Protein AF-A0A1E7QZN5-F1 (afdb_monomer)

Solvent-accessible surface area (backbone atoms only — not comparable to full-atom values): 4357 Å² total; per-residue (Å²): 136,84,84,72,66,78,43,82,43,78,56,93,89,38,87,38,70,47,63,80,76,81,79,72,75,49,74,67,54,56,60,72,68,49,50,73,68,55,50,50,52,53,54,52,52,52,50,50,53,52,53,51,54,49,52,49,58,73,69,47,74,55,94,82,70,72,131

pLDDT: mean 75.94, std 15.42, range [40.5, 95.38]

Organism: NCBI:txid1262585

Radius of gyration: 25.74 Å; Cα contacts (8 Å, |Δi|>4): 24; chains: 1; bounding box: 62×34×58 Å

Mean predicted aligned error: 14.68 Å

Secondary structure (DSSP, 8-state):
------EEEEETTEEEEE--------HHHHHHT--HHHHHHHHHHHHHHHHHHHHHHHHS--TTS--

Structure (mmCIF, N/CA/C/O backbone):
data_AF-A0A1E7QZN5-F1
#
_entry.id   AF-A0A1E7QZN5-F1
#
loop_
_atom_site.group_PDB
_atom_site.id
_atom_site.type_symbol
_atom_site.label_atom_id
_atom_site.label_alt_id
_atom_site.label_comp_id
_atom_site.label_asym_id
_atom_site.label_entity_id
_atom_site.label_seq_id
_atom_site.pdbx_PDB_ins_code
_atom_site.Cartn_x
_atom_site.Cartn_y
_atom_site.Cartn_z
_atom_site.occupancy
_atom_site.B_iso_or_equiv
_atom_site.auth_seq_id
_atom_site.auth_comp_id
_atom_site.auth_asym_id
_atom_site.auth_atom_id
_atom_site.pdbx_PDB_model_num
ATOM 1 N N . MET A 1 1 ? -3.563 25.096 27.186 1.00 41.62 1 MET A N 1
ATOM 2 C CA . MET A 1 1 ? -4.334 24.182 26.320 1.00 41.62 1 MET A CA 1
ATOM 3 C C . MET A 1 1 ? -5.773 24.666 26.370 1.00 41.62 1 MET A C 1
ATOM 5 O O . MET A 1 1 ? -6.421 24.490 27.391 1.00 41.62 1 MET A O 1
ATOM 9 N N . ALA A 1 2 ? -6.193 25.454 25.380 1.00 40.50 2 ALA A N 1
ATOM 10 C CA . ALA A 1 2 ? -7.550 25.990 25.330 1.00 40.50 2 ALA A CA 1
ATOM 11 C C . ALA A 1 2 ? -8.438 24.936 24.664 1.00 40.50 2 ALA A C 1
ATOM 13 O O . ALA A 1 2 ? -8.193 24.576 23.516 1.00 40.50 2 ALA A O 1
ATOM 14 N N . TYR A 1 3 ? -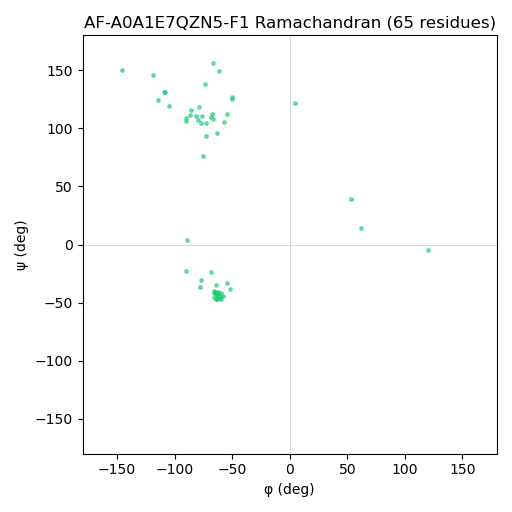9.407 24.401 25.401 1.00 50.94 3 TYR A N 1
ATOM 15 C CA . TYR A 1 3 ? -10.391 23.473 24.853 1.00 50.94 3 TYR A CA 1
ATOM 16 C C . TYR A 1 3 ? -11.440 24.304 24.111 1.00 50.94 3 TYR A C 1
ATOM 18 O O . TYR A 1 3 ? -12.207 25.035 24.734 1.00 50.94 3 TYR A O 1
ATOM 26 N N . ILE A 1 4 ? -11.413 24.263 22.779 1.00 58.53 4 ILE A N 1
ATOM 27 C CA . ILE A 1 4 ? -12.434 24.900 21.945 1.00 58.53 4 ILE A CA 1
ATOM 28 C C . ILE A 1 4 ? -13.649 23.970 21.959 1.00 58.53 4 ILE A C 1
ATOM 30 O O . ILE A 1 4 ? -13.557 22.807 21.578 1.00 58.53 4 ILE A O 1
ATOM 34 N N . CYS A 1 5 ? -14.766 24.472 22.473 1.00 62.50 5 CYS A N 1
ATOM 35 C CA . CYS A 1 5 ? -16.044 23.773 22.487 1.00 62.50 5 CYS A CA 1
ATOM 36 C C . CYS A 1 5 ? -16.688 23.953 21.105 1.00 62.50 5 CYS A C 1
ATOM 38 O O . CYS A 1 5 ? -17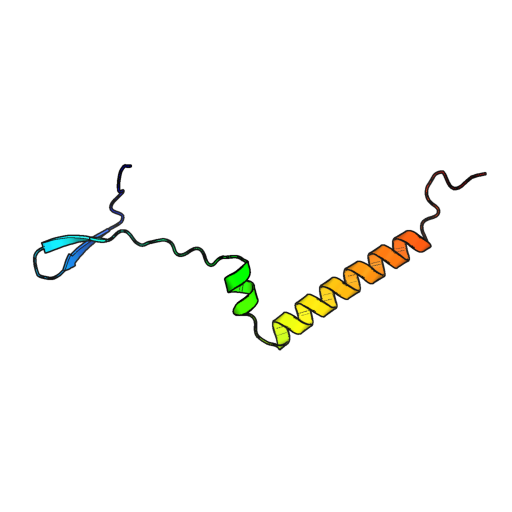.026 25.078 20.741 1.00 62.50 5 CYS A O 1
ATOM 40 N N . GLU A 1 6 ? -16.783 22.879 20.317 1.00 64.25 6 GLU A N 1
ATOM 41 C CA . GLU A 1 6 ? -17.325 22.937 18.950 1.00 64.25 6 GLU A CA 1
ATOM 42 C C . GLU A 1 6 ? -18.857 23.008 18.951 1.00 64.25 6 GLU A C 1
ATOM 44 O O . GLU A 1 6 ? -19.439 23.742 18.153 1.00 64.25 6 GLU A O 1
ATOM 49 N N . THR A 1 7 ? -19.515 22.316 19.888 1.00 65.38 7 THR A N 1
ATOM 50 C CA . THR A 1 7 ? -20.973 22.349 20.068 1.00 65.38 7 THR A CA 1
ATOM 51 C C . THR A 1 7 ? -21.370 22.226 21.539 1.00 65.38 7 THR A C 1
ATOM 53 O O . THR A 1 7 ? -20.684 21.584 22.337 1.00 65.38 7 THR A O 1
ATOM 56 N N . ILE A 1 8 ? -22.504 22.830 21.900 1.00 69.12 8 ILE A N 1
ATOM 57 C CA . ILE A 1 8 ? -23.101 22.725 23.236 1.00 69.12 8 ILE A CA 1
ATOM 58 C C . ILE A 1 8 ? -24.297 21.782 23.139 1.00 69.12 8 ILE A C 1
ATOM 60 O O . ILE A 1 8 ? -25.262 22.076 22.433 1.00 69.12 8 ILE A O 1
ATOM 64 N N . GLU A 1 9 ? -24.249 20.675 23.874 1.00 72.00 9 GLU A N 1
ATOM 65 C CA . GLU A 1 9 ? -25.339 19.702 23.950 1.00 72.00 9 GLU A CA 1
ATOM 66 C C . GLU A 1 9 ? -25.850 19.581 25.389 1.00 72.00 9 GLU A C 1
ATOM 68 O O . GLU A 1 9 ? -25.087 19.695 26.354 1.00 72.00 9 GLU A O 1
ATOM 73 N N . LEU A 1 10 ? -27.158 19.352 25.546 1.00 64.75 10 LEU A N 1
ATOM 74 C CA . LEU A 1 10 ? -27.754 19.030 26.842 1.00 64.75 10 LEU A CA 1
ATOM 75 C C . LEU A 1 10 ? -27.743 17.516 27.053 1.00 64.75 10 LEU A C 1
ATOM 77 O O . LEU A 1 10 ? -28.573 16.801 26.493 1.00 64.75 10 LEU A O 1
ATOM 81 N N . ILE A 1 11 ? -26.855 17.043 27.925 1.00 68.00 11 ILE A N 1
ATOM 82 C CA . ILE A 1 11 ? -26.827 15.653 28.385 1.00 68.00 11 ILE A CA 1
ATOM 83 C C . ILE A 1 11 ? -27.163 15.661 29.881 1.00 68.00 11 ILE A C 1
ATOM 85 O O . ILE A 1 11 ? -26.525 16.358 30.666 1.00 68.00 11 ILE A O 1
ATOM 89 N N . ASN A 1 12 ? -28.190 14.911 30.295 1.00 69.69 12 ASN A N 1
ATOM 90 C CA . ASN A 1 12 ? -28.644 14.833 31.696 1.00 69.69 12 ASN A CA 1
ATOM 91 C C . ASN A 1 12 ? -28.932 16.199 32.353 1.00 69.69 12 ASN A C 1
ATOM 93 O O . ASN A 1 12 ? -28.612 16.414 33.521 1.00 69.69 12 ASN A O 1
ATOM 97 N N . SER A 1 13 ? -29.529 17.133 31.606 1.00 70.69 13 SER A N 1
ATOM 98 C CA . SER A 1 13 ? -29.852 18.493 32.078 1.00 70.69 13 SER A CA 1
ATOM 99 C C . SER A 1 13 ? -28.642 19.347 32.484 1.00 70.69 13 SER A C 1
ATOM 101 O O . SER A 1 13 ? -28.812 20.400 33.097 1.00 70.69 13 SER A O 1
ATOM 103 N N . VAL A 1 14 ? -27.428 18.936 32.112 1.00 66.81 14 VAL A N 1
ATOM 104 C CA . VAL A 1 14 ? -26.204 19.728 32.255 1.00 66.81 14 VAL A CA 1
ATOM 105 C C . VAL A 1 14 ? -25.774 20.171 30.858 1.00 66.81 14 VAL A C 1
ATOM 107 O O . VAL A 1 14 ? -25.734 19.361 29.934 1.00 66.81 14 VAL A O 1
ATOM 110 N N . GLN A 1 15 ? -25.476 21.463 30.680 1.00 64.88 15 GLN A N 1
ATOM 111 C CA . GLN A 1 15 ? -24.849 21.934 29.443 1.00 64.88 15 GLN A CA 1
ATOM 112 C C . GLN A 1 15 ? -23.431 21.375 29.385 1.00 64.88 15 GLN A C 1
ATOM 114 O O . GLN A 1 15 ? -22.564 21.760 30.171 1.00 64.88 15 GLN A O 1
ATOM 119 N N . THR A 1 16 ? -23.218 20.443 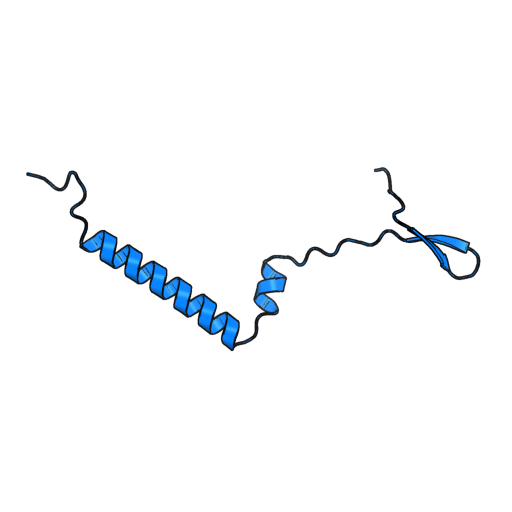28.469 1.00 66.88 16 THR A N 1
ATOM 120 C CA . THR A 1 16 ? -21.940 19.770 28.273 1.00 66.88 16 THR A CA 1
ATOM 121 C C . THR A 1 16 ? -21.315 20.232 26.970 1.00 66.88 16 THR A C 1
ATOM 123 O O . THR A 1 16 ? -21.965 20.264 25.926 1.00 66.88 16 THR A O 1
ATOM 126 N N . CYS A 1 17 ? -20.037 20.598 27.046 1.00 66.44 17 CYS A N 1
ATOM 127 C CA . CYS A 1 17 ? -19.225 20.842 25.867 1.00 66.44 17 CYS A CA 1
ATOM 128 C C . CYS A 1 17 ? -18.827 19.503 25.257 1.00 66.44 17 CYS A C 1
ATOM 130 O O . CYS A 1 17 ? -18.035 18.766 25.846 1.00 66.44 17 CYS A O 1
ATOM 132 N N . THR A 1 18 ? -19.378 19.195 24.088 1.00 66.75 18 THR A N 1
ATOM 133 C CA . THR A 1 18 ? -18.947 18.057 23.284 1.00 66.75 18 THR A CA 1
ATOM 134 C C . THR A 1 18 ? -17.849 18.550 22.347 1.00 66.75 18 THR A C 1
ATOM 136 O O . THR A 1 18 ? -18.070 19.362 21.451 1.00 66.75 18 THR A O 1
ATOM 139 N N . SER A 1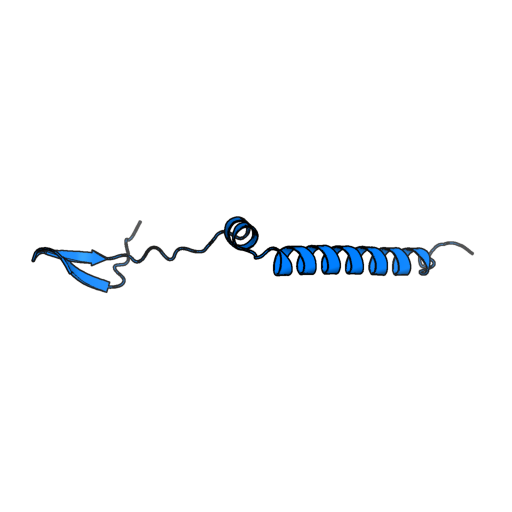 19 ? -16.612 18.128 22.605 1.00 58.12 19 SER A N 1
ATOM 140 C CA . SER A 1 19 ? -15.543 18.238 21.614 1.00 58.12 19 SER A CA 1
ATOM 141 C C . SER A 1 19 ? -15.606 16.988 20.748 1.00 58.12 19 SER A C 1
ATOM 143 O O . SER A 1 19 ? -15.322 15.892 21.246 1.00 58.12 19 SER A O 1
ATOM 145 N N . TYR A 1 20 ? -15.981 17.125 19.478 1.00 58.53 20 TYR A N 1
ATOM 146 C CA . TYR A 1 20 ? -15.849 16.018 18.545 1.00 58.53 20 TYR A CA 1
ATOM 147 C C . TYR A 1 20 ? -14.354 15.785 18.336 1.00 58.53 20 TYR A C 1
ATOM 149 O O . TYR A 1 20 ? -13.631 16.626 17.809 1.00 58.53 20 TYR A O 1
ATOM 157 N N . VAL A 1 21 ? -13.845 14.650 18.816 1.00 62.16 21 VAL A N 1
ATOM 158 C CA . VAL A 1 21 ? -12.492 14.231 18.453 1.00 62.16 21 VAL A CA 1
ATOM 159 C C . VAL A 1 21 ? -12.555 13.919 16.966 1.00 62.16 21 VAL A C 1
ATOM 161 O O . VAL A 1 21 ? -13.173 12.930 16.576 1.00 62.16 21 VAL A O 1
ATOM 164 N N . ILE A 1 22 ? -11.964 14.779 16.135 1.00 58.00 22 ILE A N 1
ATOM 165 C CA . ILE A 1 22 ? -11.792 14.497 14.711 1.00 58.00 22 ILE A CA 1
ATOM 166 C C . ILE A 1 22 ? -10.885 13.269 14.628 1.00 58.00 22 ILE A C 1
ATOM 168 O O . ILE A 1 22 ? -9.662 13.359 14.752 1.00 58.00 22 ILE A O 1
ATOM 172 N N . TYR A 1 23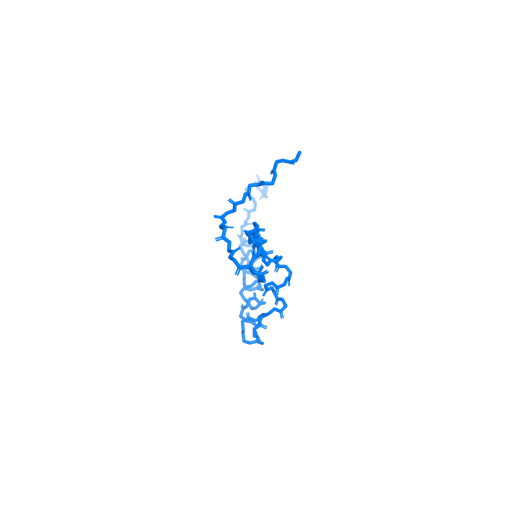 ? -11.501 12.096 14.498 1.00 62.56 23 TYR A N 1
ATOM 173 C CA . TYR A 1 23 ? -10.795 10.845 14.304 1.00 62.56 23 TYR A CA 1
ATOM 174 C C . TYR A 1 23 ? -10.250 10.849 12.879 1.00 62.56 23 TYR A C 1
ATOM 176 O O . TYR A 1 23 ? -10.940 10.529 11.913 1.00 62.56 23 TYR A O 1
ATOM 184 N N . HIS A 1 24 ? -9.008 11.295 12.744 1.00 60.03 24 HIS A N 1
ATOM 185 C CA . HIS A 1 24 ? -8.237 11.060 11.541 1.00 60.03 24 HIS A CA 1
ATOM 186 C C . HIS A 1 24 ? -7.758 9.613 11.593 1.00 60.03 24 HIS A C 1
ATOM 188 O O . HIS A 1 24 ? -6.841 9.303 12.354 1.00 60.03 24 HIS A O 1
ATOM 194 N N . GLU A 1 25 ? -8.383 8.736 10.804 1.00 70.94 25 GLU A N 1
ATOM 195 C CA . GLU A 1 25 ? -7.870 7.381 10.600 1.00 70.94 25 GLU A CA 1
ATOM 196 C C . GLU A 1 25 ? -6.392 7.460 10.218 1.00 70.94 25 GLU A C 1
ATOM 198 O O . GLU A 1 25 ? -6.014 8.179 9.282 1.00 70.94 25 GLU A O 1
ATOM 203 N N . SER A 1 26 ? -5.549 6.726 10.944 1.00 79.06 26 SER A N 1
ATOM 204 C CA . SER A 1 26 ? -4.145 6.614 10.571 1.00 79.06 26 SER A CA 1
ATOM 205 C C . SER A 1 26 ? -4.033 5.967 9.188 1.00 79.06 26 SER A C 1
ATOM 207 O O . SER A 1 26 ? -4.844 5.121 8.812 1.00 79.06 26 SER A O 1
ATOM 209 N N . TRP A 1 27 ? -3.003 6.323 8.415 1.00 81.69 27 TRP A N 1
ATOM 210 C CA . TRP A 1 27 ? -2.777 5.717 7.095 1.00 81.69 27 TRP A CA 1
ATOM 211 C C . TRP A 1 27 ? -2.705 4.177 7.175 1.00 81.69 27 TRP A C 1
ATOM 213 O O . TRP A 1 27 ? -3.171 3.476 6.280 1.00 81.69 27 TRP A O 1
ATOM 223 N N . THR A 1 28 ? -2.187 3.645 8.284 1.00 83.75 28 THR A N 1
ATOM 224 C CA . THR A 1 28 ? -2.170 2.215 8.619 1.00 83.75 28 THR A CA 1
ATOM 225 C C . THR A 1 28 ? -3.557 1.621 8.845 1.00 83.75 28 THR A C 1
ATOM 227 O O . THR A 1 28 ? -3.814 0.512 8.382 1.00 83.75 28 THR A O 1
ATOM 230 N N . GLU A 1 29 ? -4.459 2.326 9.534 1.00 83.94 29 GLU A N 1
ATOM 231 C CA . GLU A 1 29 ? -5.851 1.879 9.699 1.00 83.94 29 GLU A CA 1
ATOM 232 C C . GLU A 1 29 ? -6.583 1.853 8.361 1.00 83.94 29 GLU A C 1
ATOM 234 O O . GLU 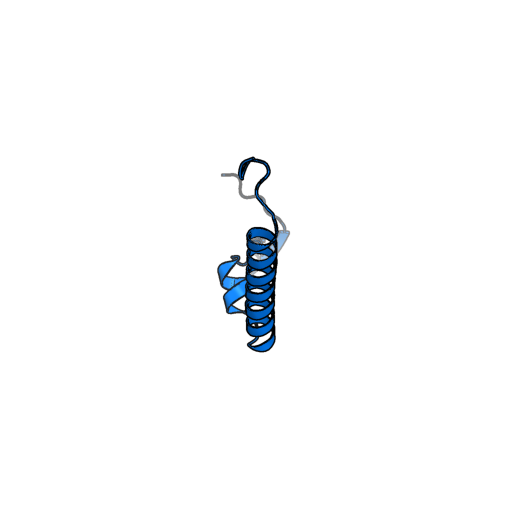A 1 29 ? -7.259 0.871 8.063 1.00 83.94 29 GLU A O 1
ATOM 239 N N . GLN A 1 30 ? -6.360 2.858 7.513 1.00 84.12 30 GLN A N 1
ATOM 240 C CA . GLN A 1 30 ? -6.936 2.895 6.168 1.00 84.12 30 GLN A CA 1
ATOM 241 C C . GLN A 1 30 ? -6.486 1.692 5.329 1.00 84.12 30 GLN A C 1
ATOM 243 O O . GLN A 1 30 ? -7.306 1.075 4.655 1.00 84.12 30 GLN A O 1
ATOM 248 N N . LEU A 1 31 ? -5.204 1.314 5.404 1.00 83.62 31 LEU A N 1
ATOM 249 C CA . LEU A 1 31 ? -4.669 0.116 4.742 1.00 83.62 31 LEU A CA 1
ATOM 250 C C . LEU A 1 31 ? -5.269 -1.182 5.286 1.00 83.62 31 LEU A C 1
ATOM 252 O O . LEU A 1 31 ? -5.591 -2.076 4.505 1.00 83.62 31 LEU A O 1
ATOM 256 N N . ASN A 1 32 ? -5.433 -1.286 6.605 1.00 86.69 32 ASN A N 1
ATOM 257 C CA . ASN A 1 32 ? -6.017 -2.469 7.239 1.00 86.69 32 ASN A CA 1
ATOM 258 C C . ASN A 1 32 ? -7.506 -2.638 6.916 1.00 86.69 32 ASN A C 1
ATOM 260 O O . ASN A 1 32 ? -8.016 -3.755 6.978 1.00 86.69 32 ASN A O 1
ATOM 264 N N . ASN A 1 33 ? -8.193 -1.552 6.558 1.00 91.75 33 ASN A N 1
ATOM 265 C CA . ASN A 1 33 ? -9.604 -1.567 6.189 1.00 91.75 33 ASN A CA 1
ATOM 266 C C . ASN A 1 33 ? -9.842 -1.819 4.683 1.00 91.75 33 ASN A C 1
ATOM 268 O O . ASN A 1 33 ? -10.978 -1.776 4.211 1.00 91.75 33 ASN A O 1
ATOM 272 N N . LEU A 1 34 ? -8.789 -2.076 3.897 1.00 91.75 34 LEU A N 1
ATOM 273 C CA . LEU A 1 34 ? -8.932 -2.373 2.472 1.00 91.75 34 LEU A CA 1
ATOM 274 C C . LEU A 1 34 ? -9.486 -3.782 2.244 1.00 91.75 34 LEU A C 1
ATOM 276 O O . LEU A 1 34 ? -9.045 -4.769 2.834 1.00 91.75 34 LEU A O 1
ATOM 280 N N . SER A 1 35 ? -10.408 -3.896 1.289 1.00 94.25 35 SER A N 1
ATOM 281 C CA . SER A 1 35 ? -10.856 -5.199 0.795 1.00 94.25 35 SER A CA 1
ATOM 282 C C . SER A 1 35 ? -9.730 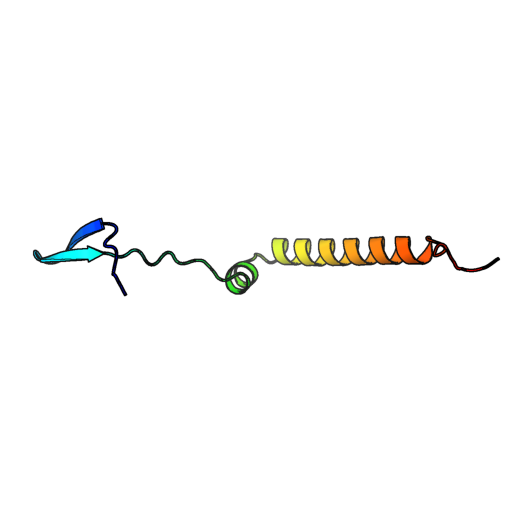-5.935 0.059 1.00 94.25 35 SER A C 1
ATOM 284 O O . SER A 1 35 ? -8.836 -5.318 -0.524 1.00 94.25 35 SER A O 1
ATOM 286 N N . VAL A 1 36 ? -9.816 -7.267 -0.008 1.00 91.75 36 VAL A N 1
ATOM 287 C CA . VAL A 1 36 ? -8.834 -8.114 -0.717 1.00 91.75 36 VAL A CA 1
ATOM 288 C C . VAL A 1 36 ? -8.607 -7.647 -2.161 1.00 91.75 36 VAL A C 1
ATOM 290 O O . VAL A 1 36 ? -7.473 -7.622 -2.637 1.00 91.75 36 VAL A O 1
ATOM 293 N N . VAL A 1 37 ? -9.670 -7.212 -2.846 1.00 95.38 37 VAL A N 1
ATOM 294 C CA . VAL A 1 37 ? -9.590 -6.688 -4.217 1.00 95.38 37 VAL A CA 1
ATOM 295 C C . VAL A 1 37 ? -8.758 -5.406 -4.263 1.00 95.38 37 VAL A C 1
ATOM 297 O O . VAL A 1 37 ? -7.852 -5.299 -5.086 1.00 95.38 37 VAL A O 1
ATOM 300 N N . GLN A 1 38 ? -9.004 -4.461 -3.355 1.00 93.19 38 GLN A N 1
ATOM 301 C CA . GLN A 1 38 ? -8.253 -3.204 -3.300 1.00 93.19 38 GLN A CA 1
ATOM 302 C C . GLN A 1 38 ? -6.782 -3.428 -2.934 1.00 93.19 38 GLN A C 1
ATOM 304 O O . GLN A 1 38 ? -5.908 -2.826 -3.554 1.00 93.19 38 GLN A O 1
ATOM 309 N N . VAL A 1 39 ? -6.498 -4.334 -1.993 1.00 93.25 39 VAL A N 1
ATOM 310 C CA . VAL A 1 39 ? -5.121 -4.717 -1.644 1.00 93.25 39 VAL A CA 1
ATOM 311 C C . VAL A 1 39 ? -4.410 -5.324 -2.853 1.00 93.25 39 VAL A C 1
ATOM 313 O O . VAL A 1 39 ? -3.287 -4.934 -3.168 1.00 93.25 39 VAL A O 1
ATOM 316 N N . SER A 1 40 ? -5.070 -6.237 -3.574 1.00 92.50 40 SER A N 1
ATOM 317 C CA . SER A 1 40 ? -4.488 -6.858 -4.768 1.00 92.50 40 SER A CA 1
ATOM 318 C C . SER A 1 40 ? -4.189 -5.830 -5.863 1.00 92.50 40 SER A C 1
ATOM 320 O O . SER A 1 40 ? -3.093 -5.832 -6.419 1.00 92.50 40 SER A O 1
ATOM 322 N N . ALA A 1 41 ? -5.103 -4.885 -6.101 1.00 94.62 41 ALA A N 1
ATOM 323 C CA . ALA A 1 41 ? -4.914 -3.815 -7.072 1.00 94.62 41 ALA A CA 1
ATOM 324 C C . ALA A 1 41 ? -3.743 -2.898 -6.687 1.00 94.62 41 ALA A C 1
ATOM 326 O O . ALA A 1 41 ? -2.918 -2.565 -7.538 1.00 94.62 41 ALA A O 1
ATOM 327 N N . LEU A 1 42 ? -3.633 -2.539 -5.403 1.00 92.25 42 LEU A N 1
ATOM 328 C CA . LEU A 1 42 ? -2.546 -1.709 -4.885 1.00 92.25 42 LEU A CA 1
ATOM 329 C C . LEU A 1 42 ? -1.179 -2.389 -5.061 1.00 92.25 42 LEU A C 1
ATOM 331 O O . LEU A 1 42 ? -0.228 -1.763 -5.537 1.00 92.25 42 LEU A O 1
ATOM 335 N N . LEU A 1 43 ? -1.086 -3.681 -4.733 1.00 93.94 43 LEU A N 1
ATOM 336 C CA . LEU A 1 43 ? 0.142 -4.463 -4.895 1.00 93.94 43 LEU A CA 1
ATOM 337 C C . LEU A 1 43 ? 0.523 -4.626 -6.371 1.00 93.94 43 LEU A C 1
ATOM 339 O O . LEU A 1 43 ? 1.681 -4.407 -6.730 1.00 93.94 43 LEU A O 1
ATOM 343 N N . SER A 1 44 ? -0.437 -4.952 -7.241 1.00 95.31 44 SER A N 1
ATOM 344 C CA . SER A 1 44 ? -0.191 -5.093 -8.680 1.00 95.31 44 SER A CA 1
ATOM 345 C C . SER A 1 44 ? 0.237 -3.776 -9.330 1.00 95.31 44 SER A C 1
ATOM 347 O O . SER A 1 44 ? 1.174 -3.773 -10.126 1.00 95.31 44 SER A O 1
ATOM 349 N N . ALA A 1 45 ? -0.390 -2.653 -8.967 1.00 94.56 45 ALA A N 1
ATOM 350 C CA . ALA A 1 45 ? -0.001 -1.334 -9.460 1.00 94.56 45 ALA A CA 1
ATOM 351 C C . ALA A 1 45 ? 1.423 -0.963 -9.019 1.00 94.56 45 ALA A C 1
ATOM 353 O O . ALA A 1 45 ? 2.227 -0.506 -9.831 1.00 94.56 45 ALA A O 1
ATOM 354 N N . THR A 1 46 ? 1.763 -1.226 -7.755 1.00 94.31 46 THR A N 1
ATOM 355 C CA . THR A 1 46 ? 3.107 -0.969 -7.216 1.00 94.31 46 THR A CA 1
ATOM 356 C C . THR A 1 46 ? 4.167 -1.805 -7.936 1.00 94.31 46 THR A C 1
ATOM 358 O O . THR A 1 46 ? 5.202 -1.277 -8.346 1.00 94.31 46 THR A O 1
ATOM 361 N N . ALA A 1 47 ? 3.894 -3.095 -8.153 1.00 94.88 47 ALA A N 1
ATOM 362 C CA . ALA A 1 47 ? 4.785 -3.979 -8.898 1.00 94.88 47 ALA A CA 1
ATOM 363 C C . ALA A 1 47 ? 4.972 -3.507 -10.348 1.00 94.88 47 ALA A C 1
ATOM 365 O O . ALA A 1 47 ? 6.099 -3.458 -10.838 1.00 94.88 47 ALA A O 1
ATOM 366 N N . LEU A 1 48 ? 3.891 -3.105 -11.022 1.00 95.12 48 LEU A N 1
ATOM 367 C CA . LEU A 1 48 ? 3.948 -2.594 -12.391 1.00 95.12 48 LEU A CA 1
ATOM 368 C C . LEU A 1 48 ? 4.835 -1.348 -12.493 1.00 95.12 48 LEU A C 1
ATOM 370 O O . LEU A 1 48 ? 5.696 -1.288 -13.369 1.00 95.12 48 LEU A O 1
ATOM 374 N N . ILE A 1 49 ? 4.668 -0.383 -11.584 1.00 95.19 49 ILE A N 1
ATOM 375 C CA . ILE A 1 49 ? 5.505 0.826 -11.536 1.00 95.19 49 ILE A CA 1
ATOM 376 C C . ILE A 1 49 ? 6.978 0.446 -11.379 1.00 95.19 49 ILE A C 1
ATOM 378 O O . ILE A 1 49 ? 7.829 0.982 -12.089 1.00 95.19 49 ILE A O 1
ATOM 382 N N . TRP A 1 50 ? 7.281 -0.504 -10.492 1.00 94.50 50 TRP A N 1
ATOM 383 C CA . TRP A 1 50 ? 8.648 -0.970 -10.278 1.00 94.50 50 TRP A CA 1
ATOM 384 C C . TRP A 1 50 ? 9.246 -1.603 -11.540 1.00 94.50 50 TRP A C 1
ATOM 386 O O . TRP A 1 50 ? 10.363 -1.259 -11.926 1.00 94.50 50 TRP A O 1
ATOM 396 N N . TYR A 1 51 ? 8.493 -2.466 -12.227 1.00 92.88 51 TYR A N 1
ATOM 397 C CA . TYR A 1 51 ? 8.943 -3.086 -13.474 1.00 92.88 51 TYR A CA 1
ATOM 398 C C . TYR A 1 51 ? 9.156 -2.069 -14.593 1.00 92.88 51 TYR A C 1
ATOM 400 O O . TYR A 1 51 ? 10.157 -2.149 -15.303 1.00 92.88 51 TYR A O 1
ATOM 408 N N . VAL A 1 52 ? 8.254 -1.095 -14.737 1.00 93.00 52 VAL A N 1
ATOM 409 C CA . VAL A 1 52 ? 8.396 -0.021 -15.728 1.00 93.00 52 VAL A CA 1
ATOM 410 C C . VAL A 1 52 ? 9.630 0.824 -15.420 1.00 93.00 52 VAL A C 1
ATOM 412 O O . VAL A 1 52 ? 10.440 1.061 -16.311 1.00 93.00 52 VAL A O 1
ATOM 415 N N . ALA A 1 53 ? 9.828 1.226 -14.164 1.00 89.62 53 ALA A N 1
ATOM 416 C CA . ALA A 1 53 ? 11.001 1.992 -13.752 1.00 89.62 53 ALA A CA 1
ATOM 417 C C . ALA A 1 53 ? 12.307 1.212 -13.971 1.00 89.62 53 ALA A C 1
ATOM 419 O O . ALA A 1 53 ? 13.294 1.775 -14.449 1.00 89.62 53 ALA A O 1
ATOM 420 N N . TRP A 1 54 ? 12.314 -0.088 -13.665 1.00 90.38 54 TRP A N 1
ATOM 421 C CA . TRP A 1 54 ? 13.455 -0.960 -13.925 1.00 90.38 54 TRP A CA 1
ATOM 422 C C . TRP A 1 54 ? 13.742 -1.088 -15.424 1.00 90.38 54 TRP A C 1
ATOM 424 O O . TRP A 1 54 ? 14.884 -0.905 -15.832 1.00 90.38 54 TRP A O 1
ATOM 434 N N . GLY A 1 55 ? 12.718 -1.319 -16.250 1.00 86.19 55 GLY A N 1
ATOM 435 C CA . GLY A 1 55 ? 12.862 -1.395 -17.706 1.00 86.19 55 GLY A CA 1
ATOM 436 C C . GLY A 1 55 ? 13.364 -0.083 -18.313 1.00 86.19 55 GLY A C 1
ATOM 437 O O . GLY A 1 55 ? 14.264 -0.073 -19.145 1.00 86.19 55 GLY A O 1
ATOM 438 N N . ILE A 1 56 ? 12.853 1.056 -17.846 1.00 86.44 56 ILE A N 1
ATOM 439 C CA . ILE A 1 56 ? 13.374 2.368 -18.244 1.00 86.44 56 ILE A CA 1
ATOM 440 C C . ILE A 1 56 ? 14.853 2.484 -17.857 1.00 86.44 56 ILE A C 1
ATOM 442 O O . ILE A 1 56 ? 15.665 2.909 -18.672 1.00 86.44 56 ILE A O 1
ATOM 446 N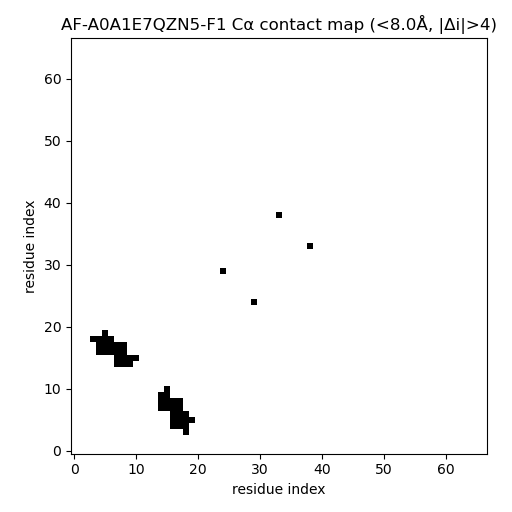 N . ARG A 1 57 ? 15.232 2.058 -16.648 1.00 82.50 57 ARG A N 1
ATOM 447 C CA . ARG A 1 57 ? 16.625 2.097 -16.186 1.00 82.50 57 ARG A CA 1
ATOM 448 C C . ARG A 1 57 ? 17.559 1.199 -17.001 1.00 82.50 57 ARG A C 1
ATOM 450 O O . ARG A 1 57 ? 18.717 1.563 -17.165 1.00 82.50 57 ARG A O 1
ATOM 457 N N . T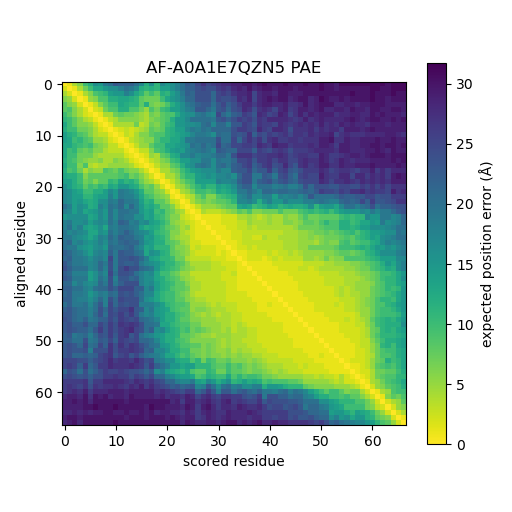HR A 1 58 ? 17.101 0.047 -17.486 1.00 78.75 58 THR A N 1
ATOM 458 C CA . THR A 1 58 ? 17.930 -0.843 -18.316 1.00 78.75 58 THR A CA 1
ATOM 459 C C . THR A 1 58 ? 18.071 -0.343 -19.751 1.00 78.75 58 THR A C 1
ATOM 461 O O . THR A 1 58 ? 19.100 -0.585 -20.377 1.00 78.75 58 THR A O 1
ATOM 464 N N . HIS A 1 59 ? 17.064 0.361 -20.273 1.00 73.31 59 HIS A N 1
ATOM 465 C CA . HIS A 1 59 ? 17.077 0.900 -21.636 1.00 73.31 59 HIS A CA 1
ATOM 466 C C . HIS A 1 59 ? 17.658 2.311 -21.744 1.00 73.31 59 HIS A C 1
ATOM 468 O O . HIS A 1 59 ? 18.142 2.696 -22.810 1.00 73.31 59 HIS A O 1
ATOM 474 N N . LEU A 1 60 ? 17.657 3.082 -20.659 1.00 74.00 60 LEU A N 1
ATOM 475 C CA . LEU A 1 60 ? 18.416 4.318 -20.586 1.00 74.00 60 LEU A CA 1
ATOM 476 C C . LEU A 1 60 ? 19.901 3.967 -20.463 1.00 74.00 60 LEU A C 1
ATOM 478 O O . LEU A 1 60 ? 20.384 3.622 -19.385 1.00 74.00 60 LEU A O 1
ATOM 482 N N . LYS A 1 61 ? 20.653 4.129 -21.559 1.00 61.41 61 LYS A N 1
ATOM 483 C CA . LYS A 1 61 ? 22.079 4.444 -21.433 1.00 61.41 61 LYS A CA 1
ATOM 484 C C . LYS A 1 61 ? 22.153 5.695 -20.559 1.00 61.41 61 LYS A C 1
ATOM 486 O O . LYS A 1 61 ? 21.669 6.751 -20.964 1.00 61.41 61 LYS A O 1
ATOM 491 N N . LEU A 1 62 ? 22.684 5.563 -19.344 1.00 63.34 62 LEU A N 1
ATOM 492 C CA . LEU A 1 62 ? 22.985 6.715 -18.497 1.00 63.34 62 LEU A CA 1
ATOM 493 C C . LEU A 1 62 ? 23.787 7.700 -19.355 1.00 63.34 62 LEU A C 1
ATOM 495 O O . LEU A 1 62 ? 24.783 7.304 -19.956 1.00 63.34 62 LEU A O 1
ATOM 499 N N . LEU A 1 63 ? 23.341 8.952 -19.466 1.00 58.91 63 LEU A N 1
ATOM 500 C CA . LEU A 1 63 ? 24.153 10.015 -20.060 1.00 58.91 63 LEU A CA 1
ATOM 501 C C . LEU A 1 63 ? 25.460 10.073 -19.247 1.00 58.91 63 LEU A C 1
ATOM 503 O O . LEU A 1 63 ? 25.431 10.469 -18.084 1.00 58.91 63 LEU A O 1
ATOM 507 N N . GLY A 1 64 ? 26.561 9.572 -19.820 1.00 54.78 64 GLY A N 1
ATOM 508 C CA . GLY A 1 64 ? 27.837 9.329 -19.125 1.00 54.78 64 GLY A CA 1
ATOM 509 C C . GLY A 1 64 ? 28.330 7.871 -19.116 1.00 54.78 64 GLY A C 1
ATOM 510 O O . GLY A 1 64 ? 29.431 7.613 -18.647 1.00 54.78 64 GLY A O 1
ATOM 511 N N . SER A 1 65 ? 27.558 6.916 -19.643 1.00 62.69 65 SER A N 1
ATOM 512 C CA . SER A 1 65 ? 28.032 5.575 -20.023 1.00 62.69 65 SER A CA 1
ATOM 513 C C . SER A 1 65 ? 28.830 5.693 -21.330 1.00 62.69 65 SER A C 1
ATOM 515 O O . SER A 1 65 ? 28.277 5.421 -22.393 1.00 62.69 65 SER A O 1
ATOM 517 N N . GLU A 1 66 ? 30.057 6.200 -21.190 1.00 61.00 66 GLU A N 1
ATOM 518 C CA . GLU A 1 66 ? 31.181 6.350 -22.136 1.00 61.00 66 GLU A CA 1
ATOM 519 C C . GLU A 1 66 ? 30.936 5.956 -23.604 1.00 61.00 66 GLU A C 1
ATOM 521 O O . GLU A 1 66 ? 30.645 4.803 -23.924 1.00 61.00 66 GLU A O 1
ATOM 526 N N . ASP A 1 67 ? 31.138 6.937 -24.487 1.00 47.16 67 ASP A N 1
ATOM 527 C CA . ASP A 1 67 ? 32.370 6.968 -25.287 1.00 47.16 67 ASP A CA 1
ATOM 528 C C . ASP A 1 67 ? 33.219 8.165 -24.820 1.00 47.16 67 ASP A C 1
ATOM 530 O O . ASP A 1 67 ? 32.601 9.199 -24.455 1.00 47.16 67 ASP A O 1
#

Sequence (67 aa):
MAYICETIELINSVQTCTSYVIYHESWTEQLNNLSVVQVSALLSATALIWYVAWGIRTHLKLLGSED

Foldseek 3Di:
DDDDQPDFDQDPNDTDRDDPPPPDQDPVNVLVPDDPVRVVVVVVVVVVVVVVVVVCVVPDPPPPVDD

Nearest PDB structures (foldseek):
  8g3d-assembly1_7R  TM=3.304E-01  e=5.317E+00  Tetrahymena thermophila